Protein AF-A0A8D8JL12-F1 (afdb_monomer)

Foldseek 3Di:
DPPCPPPPCPVVVVVVVVVVVVVVVLVVVLLVVLVCCCVVPVCVVPPPPDDPVRSVVSSVVSSVVVVVVVVVCVVVCVVVVPNVVVVVVVCCVVVVVVVVVVVVD

Sequence (105 aa):
MDTFQGYPGAAGVFVAGIFSAALSSLSSALNALA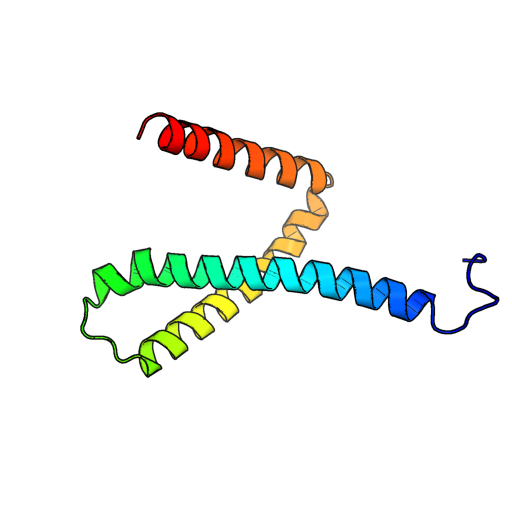AIAFEDFCKPYFGNTLSESQIGYILRGSVLLFGAVSVVFIYIVEHLGAVMQLTMTLSSTSGGPLFGLFVMG

pLDDT: mean 85.33, std 10.65, range [49.5, 96.31]

Radius of gyration: 19.5 Å; Cα contacts (8 Å, |Δi|>4): 24; chains: 1; bounding box: 41×30×57 Å

Organism: Culex pipiens (NCBI:txid7175)

Secondary structure (DSSP, 8-state):
--TTTT-TTHHHHHHHHHHHHHHHHHHHHHHHHHHHHIIIIIHHHHGGG--HHHHHHHHHHHHHHHHHHHHHHHHHHHHTS-HHHHHHHHHHHHHHHHHHHHHH-

InterPro domains:
  IPR001734 Sodium/solute symporter [PF00474] (8-104)
  IPR001734 Sodium/solute symporter [PS50283] (1-105)
  IPR038377 Sodium/glucose symporter superfamily [G3DSA:1.20.1730.10] (1-105)
  IPR051163 Sodium:Solute Symporter (SSF) [PTHR42985] (1-105)

Structure (mmCIF, N/CA/C/O backbone):
data_AF-A0A8D8JL12-F1
#
_entry.id   AF-A0A8D8JL12-F1
#
loop_
_atom_site.group_PDB
_atom_site.id
_atom_site.type_symbol
_atom_site.label_atom_id
_atom_site.label_alt_id
_atom_site.label_comp_id
_atom_site.label_asym_id
_atom_site.label_entity_id
_atom_site.label_seq_id
_atom_site.pdbx_PDB_ins_code
_atom_site.Cartn_x
_atom_site.Cartn_y
_atom_site.Cartn_z
_atom_site.occupancy
_atom_site.B_iso_or_equiv
_atom_site.auth_seq_id
_atom_site.auth_comp_id
_atom_site.auth_asym_id
_atom_site.auth_atom_id
_atom_site.pdbx_PDB_model_num
ATOM 1 N N . MET A 1 1 ? -20.706 -0.189 27.664 1.00 49.50 1 MET A N 1
ATOM 2 C CA . MET A 1 1 ? -19.573 -1.147 27.592 1.00 49.50 1 MET A CA 1
ATOM 3 C C . MET A 1 1 ? -19.931 -2.390 28.408 1.00 49.50 1 MET A C 1
ATOM 5 O O . MET A 1 1 ? -19.108 -2.932 29.132 1.00 49.50 1 MET A O 1
ATOM 9 N N . ASP A 1 2 ? -21.171 -2.863 28.260 1.00 56.81 2 ASP A N 1
ATOM 10 C CA . ASP A 1 2 ? -21.804 -3.774 29.225 1.00 56.81 2 ASP A CA 1
ATOM 11 C C . ASP A 1 2 ? -22.164 -5.127 28.593 1.00 56.81 2 ASP A C 1
ATOM 13 O O . ASP A 1 2 ? -22.536 -6.067 29.282 1.00 56.81 2 ASP A O 1
ATOM 17 N N . THR A 1 3 ? -21.981 -5.271 27.276 1.00 60.22 3 THR A N 1
ATOM 18 C CA . THR A 1 3 ? -22.346 -6.476 26.515 1.00 60.22 3 THR A CA 1
ATOM 19 C C . THR A 1 3 ? -21.367 -7.646 26.700 1.00 60.22 3 THR A C 1
ATOM 21 O O . THR A 1 3 ? -21.716 -8.782 26.403 1.00 60.22 3 THR A O 1
ATOM 24 N N . PHE A 1 4 ? -20.148 -7.396 27.197 1.00 58.47 4 PHE A N 1
ATOM 25 C CA . PHE A 1 4 ? -19.076 -8.401 27.321 1.00 58.47 4 PHE A CA 1
ATOM 26 C C . PHE A 1 4 ? -18.669 -8.731 28.765 1.00 58.47 4 PHE A C 1
ATOM 28 O O . PHE A 1 4 ? -17.680 -9.434 28.966 1.00 58.47 4 PHE A O 1
ATOM 35 N N . GLN A 1 5 ? -19.429 -8.290 29.776 1.00 59.97 5 GLN A N 1
ATOM 36 C CA . GLN A 1 5 ? -19.114 -8.565 31.189 1.00 59.97 5 GLN A CA 1
ATOM 37 C C . GLN A 1 5 ? -19.007 -10.070 31.526 1.00 59.97 5 GLN A C 1
ATOM 39 O O . GLN A 1 5 ? -18.362 -10.419 32.509 1.00 59.97 5 GLN A O 1
ATOM 44 N N . GLY A 1 6 ? -19.577 -10.962 30.701 1.00 65.94 6 GLY A N 1
ATOM 45 C CA . GLY A 1 6 ? -19.500 -12.420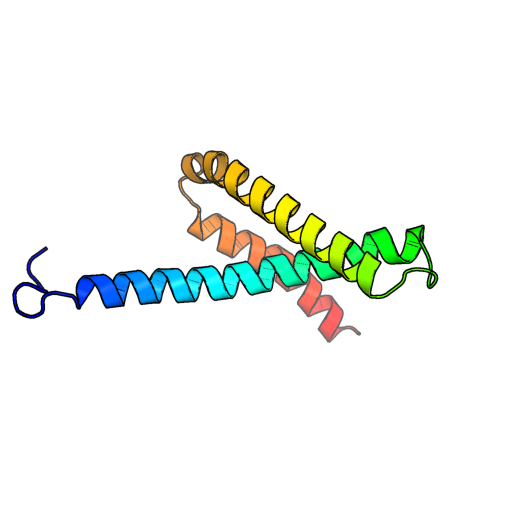 30.875 1.00 65.94 6 GLY A CA 1
ATOM 46 C C . GLY A 1 6 ? -18.332 -13.138 30.176 1.00 65.94 6 GLY A C 1
ATOM 47 O O . GLY A 1 6 ? -18.105 -14.307 30.468 1.00 65.94 6 GLY A O 1
ATOM 48 N N . TYR A 1 7 ? -17.589 -12.484 29.272 1.00 67.94 7 TYR A N 1
ATOM 49 C CA . TYR A 1 7 ? -16.521 -13.124 28.481 1.00 67.94 7 TYR A CA 1
ATOM 50 C C . TYR A 1 7 ? -15.270 -12.232 28.394 1.00 67.94 7 TYR A C 1
ATOM 52 O O . TYR A 1 7 ? -15.080 -11.517 27.398 1.00 67.94 7 TYR A O 1
ATOM 60 N N . PRO A 1 8 ? -14.391 -12.255 29.417 1.00 70.62 8 PRO A N 1
ATOM 61 C CA . PRO A 1 8 ? -13.125 -11.533 29.369 1.00 70.62 8 PRO A CA 1
ATOM 62 C C . PRO A 1 8 ? -12.290 -12.041 28.184 1.00 70.62 8 PRO A C 1
ATOM 64 O O . PRO A 1 8 ? -12.051 -13.236 28.043 1.00 70.62 8 PRO A O 1
ATOM 67 N N . GLY A 1 9 ? -11.885 -11.132 27.295 1.00 80.44 9 GLY A N 1
ATOM 68 C CA . GLY A 1 9 ? -11.103 -11.444 26.090 1.00 80.44 9 GLY A CA 1
ATOM 69 C C . GLY A 1 9 ? -11.888 -11.429 24.774 1.00 80.44 9 GLY A C 1
ATOM 70 O O . GLY A 1 9 ? -11.286 -11.197 23.727 1.00 80.44 9 GLY A O 1
ATOM 71 N N . ALA A 1 10 ? -13.220 -11.550 24.794 1.00 84.50 10 ALA A N 1
ATOM 72 C CA . ALA A 1 10 ? -14.030 -11.517 23.569 1.00 84.50 10 ALA A CA 1
ATOM 73 C C . ALA A 1 10 ? -13.947 -10.161 22.838 1.00 84.50 10 ALA A C 1
ATOM 75 O O . ALA A 1 10 ? -13.807 -10.114 21.617 1.00 84.50 10 ALA A O 1
ATOM 76 N N . ALA A 1 11 ? -13.922 -9.054 23.589 1.00 86.12 11 ALA A N 1
ATOM 77 C CA . ALA A 1 11 ? -13.678 -7.724 23.030 1.00 86.12 11 ALA A CA 1
ATOM 78 C C . ALA A 1 11 ? -12.278 -7.601 22.392 1.00 86.12 11 AL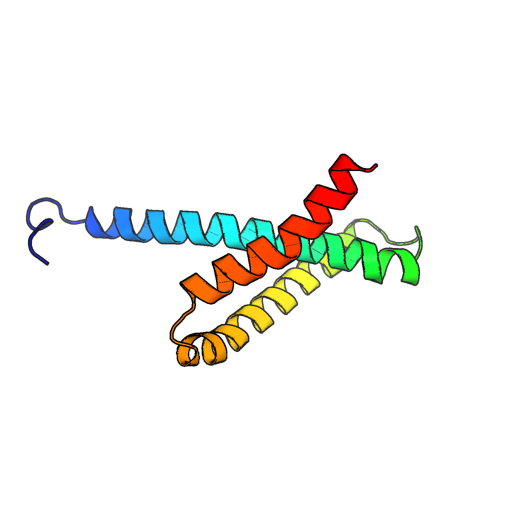A A C 1
ATOM 80 O O . ALA A 1 11 ? -12.124 -6.950 21.362 1.00 86.12 11 ALA A O 1
ATOM 81 N N . GLY A 1 12 ? -11.265 -8.265 22.964 1.00 89.50 12 GLY A N 1
ATOM 82 C CA . GLY A 1 12 ? -9.907 -8.289 22.414 1.00 89.50 12 GLY A CA 1
ATOM 83 C C . GLY A 1 12 ? -9.830 -9.042 21.086 1.00 89.50 12 GLY A C 1
ATOM 84 O O . GLY A 1 12 ? -9.250 -8.535 20.129 1.00 89.50 12 GLY A O 1
ATOM 85 N N . VAL A 1 13 ? -10.483 -10.207 20.995 1.00 91.38 13 VAL A N 1
ATOM 86 C CA . VAL A 1 13 ? -10.587 -10.986 19.747 1.00 91.38 13 VAL A CA 1
ATOM 87 C C . VAL A 1 13 ? -11.327 -10.199 18.665 1.00 91.38 13 VAL A C 1
ATOM 89 O O . VAL A 1 13 ? -10.899 -10.191 17.513 1.00 91.38 13 VAL A O 1
ATOM 92 N N . PHE A 1 14 ? -12.395 -9.484 19.028 1.00 90.38 14 PHE A N 1
ATOM 93 C CA . PHE A 1 14 ? -13.137 -8.637 18.093 1.00 90.38 14 PHE A CA 1
ATOM 94 C C . PHE A 1 14 ? -12.262 -7.523 17.499 1.00 90.38 14 PHE A C 1
ATOM 96 O O . PHE A 1 14 ? -12.193 -7.367 16.280 1.00 90.38 14 PHE A O 1
ATOM 103 N N . VAL A 1 15 ? -11.538 -6.791 18.350 1.00 93.12 15 VAL A N 1
ATOM 104 C CA . VAL A 1 15 ? -10.620 -5.729 17.915 1.00 93.12 15 VAL A CA 1
ATOM 105 C C . VAL A 1 15 ? -9.488 -6.300 17.055 1.00 93.12 15 VAL A C 1
ATOM 107 O O . VAL A 1 15 ? -9.203 -5.760 15.986 1.00 93.12 15 VAL A O 1
ATOM 110 N N . ALA A 1 16 ? -8.891 -7.425 17.459 1.00 94.94 16 ALA A N 1
ATOM 111 C CA . ALA A 1 16 ? -7.856 -8.104 16.681 1.00 94.94 16 ALA A CA 1
ATOM 112 C C . ALA A 1 16 ? -8.355 -8.530 15.288 1.00 94.94 16 ALA A C 1
ATOM 114 O O . ALA A 1 16 ? -7.630 -8.374 14.306 1.00 94.94 16 ALA A O 1
ATOM 115 N N . GLY A 1 17 ? -9.601 -9.006 15.185 1.00 95.25 17 GLY A N 1
ATOM 116 C CA . GLY A 1 17 ? -10.233 -9.357 13.913 1.00 95.25 17 GLY A CA 1
ATOM 117 C C . GLY A 1 17 ? -10.392 -8.159 12.974 1.00 95.25 17 GLY A C 1
ATOM 118 O O . GLY A 1 17 ? -10.026 -8.249 11.803 1.00 95.25 17 GLY A O 1
ATOM 119 N N . ILE A 1 18 ? -10.864 -7.017 13.488 1.00 95.50 18 ILE A N 1
ATOM 120 C CA . ILE A 1 18 ? -11.003 -5.781 12.696 1.00 95.50 18 ILE A CA 1
ATOM 121 C C . ILE A 1 18 ? -9.641 -5.307 12.187 1.00 95.50 18 ILE A C 1
ATOM 123 O O . ILE A 1 18 ? -9.490 -5.035 10.995 1.00 95.50 18 ILE A O 1
ATOM 127 N N . PHE A 1 19 ? -8.639 -5.239 13.066 1.00 95.25 19 PHE A N 1
ATOM 128 C CA . PHE A 1 19 ? -7.296 -4.824 12.666 1.00 95.25 19 PHE A CA 1
ATOM 129 C C . PHE A 1 19 ? -6.686 -5.783 11.648 1.00 95.25 19 PHE A C 1
ATOM 131 O O . PHE A 1 19 ? -6.106 -5.326 10.669 1.00 95.25 19 PHE A O 1
ATOM 138 N N . SER A 1 20 ? -6.850 -7.094 11.833 1.00 95.75 20 SER A N 1
ATOM 139 C CA . SER A 1 20 ? -6.361 -8.098 10.886 1.00 95.75 20 SER A CA 1
ATOM 140 C C . SER A 1 20 ? -6.994 -7.933 9.500 1.00 95.75 20 SER A C 1
ATOM 142 O O . SER A 1 20 ? -6.270 -7.895 8.503 1.00 95.75 20 SER A O 1
ATOM 144 N N . ALA A 1 21 ? -8.315 -7.742 9.422 1.00 95.12 21 ALA A N 1
ATOM 145 C CA . ALA A 1 21 ? -9.014 -7.507 8.158 1.00 95.12 21 ALA A CA 1
ATOM 146 C C . ALA A 1 21 ? -8.555 -6.208 7.465 1.00 95.12 21 ALA A C 1
ATOM 148 O O . ALA A 1 21 ? -8.297 -6.195 6.255 1.00 95.12 21 ALA A O 1
ATOM 149 N N . ALA A 1 22 ? -8.398 -5.126 8.234 1.00 94.00 22 ALA A N 1
ATOM 150 C CA . ALA A 1 22 ? -7.901 -3.849 7.727 1.00 94.00 22 ALA A CA 1
ATOM 151 C C . ALA A 1 22 ? -6.454 -3.963 7.212 1.00 94.00 22 ALA A C 1
ATOM 153 O O . ALA A 1 22 ? -6.157 -3.537 6.096 1.00 94.00 22 ALA A O 1
ATOM 154 N N . LEU A 1 23 ? -5.567 -4.599 7.985 1.00 94.44 23 LEU A N 1
ATOM 155 C CA . LEU A 1 23 ? -4.163 -4.828 7.627 1.00 94.44 23 LEU A CA 1
ATOM 156 C C . LEU A 1 23 ? -4.017 -5.730 6.398 1.00 94.44 23 LEU A C 1
ATOM 158 O O . LEU A 1 23 ? -3.152 -5.469 5.567 1.00 94.44 23 LEU A O 1
ATOM 162 N N . SER A 1 24 ? -4.867 -6.749 6.237 1.00 95.56 24 SER A N 1
ATOM 163 C CA . SER A 1 24 ? -4.859 -7.622 5.054 1.00 95.56 24 SER A CA 1
ATOM 164 C C . SER A 1 24 ? -5.161 -6.844 3.771 1.00 95.56 24 SER A C 1
ATOM 166 O O . SER A 1 24 ? -4.476 -6.998 2.754 1.00 95.56 24 SER A O 1
ATOM 168 N N . SER A 1 25 ? -6.170 -5.972 3.824 1.00 93.38 25 SER A N 1
ATOM 169 C CA . SER A 1 25 ? -6.544 -5.116 2.693 1.00 93.38 25 SER A CA 1
ATOM 170 C C . SER A 1 25 ? -5.448 -4.090 2.396 1.00 93.38 25 SER A C 1
ATOM 172 O O . SER A 1 25 ? -5.042 -3.929 1.246 1.00 93.38 25 SER A O 1
ATOM 174 N N . LEU A 1 26 ? -4.907 -3.455 3.442 1.00 93.44 26 LEU A N 1
ATOM 175 C CA . LEU A 1 26 ? -3.820 -2.483 3.327 1.00 93.44 26 LEU A CA 1
ATOM 176 C C . LEU A 1 26 ? -2.547 -3.111 2.744 1.00 93.44 26 LEU A C 1
ATOM 178 O O . LEU A 1 26 ? -1.926 -2.533 1.856 1.00 93.44 26 LEU A O 1
ATOM 182 N N . SER A 1 27 ? -2.176 -4.306 3.203 1.00 93.38 27 SER A N 1
ATOM 183 C CA . SER A 1 27 ? -1.009 -5.035 2.702 1.00 93.38 27 SER A CA 1
ATOM 184 C C . SER A 1 27 ? -1.149 -5.366 1.218 1.00 93.38 27 SER A C 1
ATOM 186 O O . SER A 1 27 ? -0.209 -5.143 0.456 1.00 93.38 27 SER A O 1
ATOM 188 N N . SER A 1 28 ? -2.332 -5.821 0.797 1.00 93.88 28 SER A N 1
ATOM 189 C CA . SER A 1 28 ? -2.613 -6.111 -0.612 1.00 93.88 28 SER A CA 1
ATOM 190 C C . SER A 1 28 ? -2.517 -4.848 -1.474 1.00 93.88 28 SER A C 1
ATOM 192 O O . SER A 1 28 ? -1.888 -4.877 -2.531 1.00 93.88 28 SER A O 1
ATOM 194 N N . ALA A 1 29 ? -3.065 -3.724 -0.998 1.00 92.44 29 ALA A N 1
ATOM 195 C CA . ALA A 1 29 ? -3.007 -2.442 -1.698 1.00 92.44 29 ALA A CA 1
ATOM 196 C C . ALA A 1 29 ? -1.569 -1.917 -1.838 1.00 92.44 29 ALA A C 1
ATOM 198 O O . ALA A 1 29 ? -1.158 -1.562 -2.940 1.00 92.44 29 ALA A O 1
ATOM 199 N N . LEU A 1 30 ? -0.781 -1.912 -0.757 1.00 93.69 30 LEU A N 1
ATOM 200 C CA . LEU A 1 30 ? 0.615 -1.458 -0.790 1.00 93.69 30 LEU A CA 1
ATOM 201 C C . LEU A 1 30 ? 1.490 -2.347 -1.679 1.00 93.69 30 LEU A C 1
ATOM 203 O O . LEU A 1 30 ? 2.345 -1.836 -2.400 1.00 93.69 30 LEU A O 1
ATOM 207 N N . ASN A 1 31 ? 1.269 -3.664 -1.657 1.00 92.50 31 ASN A N 1
ATOM 208 C CA . ASN A 1 31 ? 2.003 -4.590 -2.514 1.00 92.50 31 ASN A CA 1
ATOM 209 C C . ASN A 1 31 ? 1.664 -4.384 -3.999 1.00 92.50 31 ASN A C 1
ATOM 211 O O . ASN A 1 31 ? 2.569 -4.334 -4.828 1.00 92.50 31 ASN A O 1
ATOM 215 N N . ALA A 1 32 ? 0.383 -4.199 -4.332 1.00 92.88 32 ALA A N 1
ATOM 216 C CA . ALA A 1 32 ? -0.035 -3.865 -5.692 1.00 92.88 32 ALA A CA 1
ATOM 217 C C . ALA A 1 32 ? 0.564 -2.527 -6.150 1.00 92.88 32 A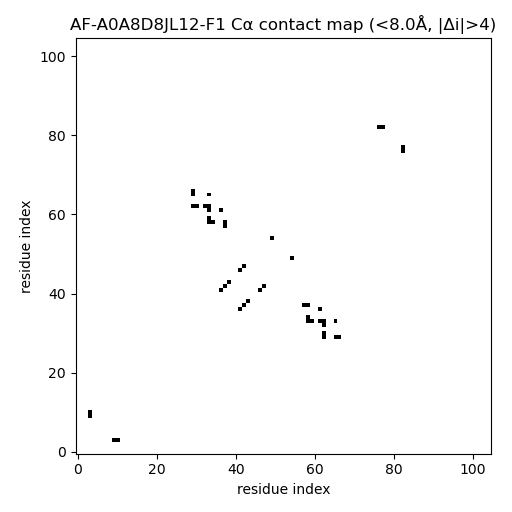LA A C 1
ATOM 219 O O . ALA A 1 32 ? 1.106 -2.445 -7.247 1.00 92.88 32 ALA A O 1
ATOM 220 N N . LEU A 1 33 ? 0.546 -1.502 -5.294 1.00 91.81 33 LEU A N 1
ATOM 221 C CA . LEU A 1 33 ? 1.113 -0.189 -5.608 1.00 91.81 33 LEU A CA 1
ATOM 222 C C . LEU A 1 33 ? 2.628 -0.257 -5.841 1.00 91.81 33 LEU A C 1
ATOM 224 O O . LEU A 1 33 ? 3.141 0.392 -6.746 1.00 91.81 33 LEU A O 1
ATOM 228 N N . ALA A 1 34 ? 3.344 -1.066 -5.058 1.00 91.06 34 ALA A N 1
ATOM 229 C CA . ALA A 1 34 ? 4.773 -1.287 -5.249 1.00 91.06 34 ALA A CA 1
ATOM 230 C C . ALA A 1 34 ? 5.080 -2.049 -6.546 1.00 91.06 34 ALA A C 1
ATOM 232 O O . ALA A 1 34 ? 6.048 -1.708 -7.223 1.00 91.06 34 ALA A O 1
ATOM 233 N N . ALA A 1 35 ? 4.254 -3.034 -6.912 1.00 90.19 35 ALA A N 1
ATOM 234 C CA . ALA A 1 35 ? 4.369 -3.745 -8.183 1.00 90.19 35 ALA A CA 1
ATOM 235 C C . ALA A 1 35 ? 4.109 -2.817 -9.379 1.00 90.19 35 ALA A C 1
ATOM 237 O O . ALA A 1 35 ? 4.926 -2.778 -10.293 1.00 90.19 35 ALA A O 1
ATOM 238 N N . ILE A 1 36 ? 3.041 -2.015 -9.327 1.00 90.19 36 ILE A N 1
ATOM 239 C CA . ILE A 1 36 ? 2.717 -1.016 -10.357 1.00 90.19 36 ILE A CA 1
ATOM 240 C C . ILE A 1 36 ? 3.844 0.012 -10.464 1.00 90.19 36 ILE A C 1
ATOM 242 O O . ILE A 1 36 ? 4.351 0.255 -11.549 1.00 90.19 36 ILE A O 1
ATOM 246 N N . ALA A 1 37 ? 4.320 0.561 -9.343 1.00 88.69 37 ALA A N 1
ATOM 247 C CA . ALA A 1 37 ? 5.429 1.510 -9.357 1.00 88.69 37 ALA A CA 1
ATOM 248 C C . ALA A 1 37 ? 6.709 0.898 -9.950 1.00 88.69 37 ALA A C 1
ATOM 250 O O . ALA A 1 37 ? 7.450 1.561 -10.673 1.00 88.69 37 ALA A O 1
ATOM 251 N N . PHE A 1 38 ? 6.980 -0.376 -9.668 1.00 85.88 38 PHE A N 1
ATOM 252 C CA . PHE A 1 38 ? 8.109 -1.075 -10.265 1.00 85.88 38 PHE A CA 1
ATOM 253 C C . PHE A 1 38 ? 7.929 -1.285 -11.776 1.00 85.88 38 PHE A C 1
ATOM 255 O O . PHE A 1 38 ? 8.863 -1.041 -12.541 1.00 85.88 38 PHE A O 1
ATOM 262 N N . GLU A 1 39 ? 6.747 -1.708 -12.216 1.00 85.00 39 GLU A N 1
ATOM 263 C CA . GLU A 1 39 ? 6.448 -1.969 -13.625 1.00 85.00 39 GLU A CA 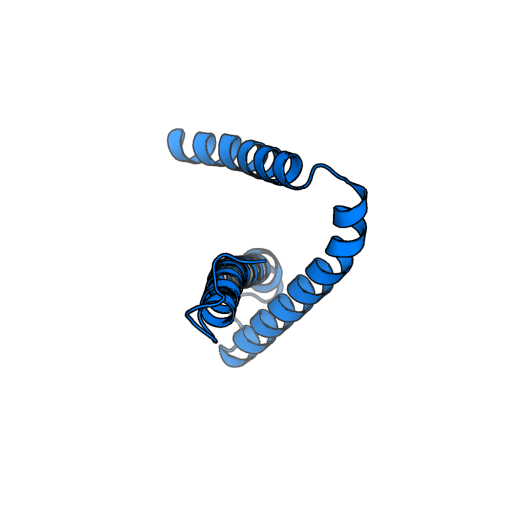1
ATOM 264 C C . GLU A 1 39 ? 6.407 -0.683 -14.464 1.00 85.00 39 GLU A C 1
ATOM 266 O O . GLU A 1 39 ? 6.975 -0.657 -15.554 1.00 85.00 39 GLU A O 1
ATOM 271 N N . ASP A 1 40 ? 5.847 0.398 -13.923 1.00 85.56 40 ASP A N 1
ATOM 272 C CA . ASP A 1 40 ? 5.675 1.673 -14.624 1.00 85.56 40 ASP A CA 1
ATOM 273 C C . ASP A 1 40 ? 6.915 2.575 -14.566 1.00 85.56 40 ASP A C 1
ATOM 275 O O . ASP A 1 40 ? 7.162 3.324 -15.507 1.00 85.56 40 ASP A O 1
ATOM 279 N N . PHE A 1 41 ? 7.711 2.534 -13.488 1.00 79.38 41 PHE A N 1
ATOM 280 C CA . PHE A 1 41 ? 8.882 3.413 -13.339 1.00 79.38 41 PHE A CA 1
ATOM 281 C C . PHE A 1 41 ? 10.211 2.673 -13.461 1.00 79.38 41 PHE A C 1
ATOM 283 O O . PHE A 1 41 ? 11.100 3.137 -14.173 1.00 79.38 41 PHE A O 1
ATOM 290 N N . CYS A 1 42 ? 10.392 1.531 -12.791 1.00 74.25 42 CYS A N 1
ATOM 291 C CA . CYS A 1 42 ? 11.685 0.838 -12.806 1.00 74.25 42 CYS A CA 1
ATOM 292 C C . CYS A 1 42 ? 11.922 0.058 -14.099 1.00 74.25 42 CYS A C 1
ATOM 294 O O . CYS A 1 42 ? 13.008 0.159 -14.668 1.00 74.25 42 CYS A O 1
ATOM 296 N N . LYS A 1 43 ? 10.930 -0.690 -14.586 1.00 73.88 43 LYS A N 1
ATOM 297 C CA . LYS A 1 43 ? 11.045 -1.501 -15.809 1.00 73.88 43 LYS A CA 1
ATOM 298 C C . LYS A 1 43 ? 11.415 -0.675 -17.056 1.00 73.88 43 LYS A C 1
ATOM 300 O O . LYS A 1 43 ? 12.334 -1.092 -17.763 1.00 73.88 43 LYS A O 1
ATOM 305 N N . PRO A 1 44 ? 10.810 0.502 -17.325 1.00 73.81 44 PRO A N 1
ATOM 306 C CA . PRO A 1 44 ? 11.226 1.328 -18.460 1.00 73.81 44 PRO A CA 1
ATOM 307 C C . PRO A 1 44 ? 12.583 2.018 -18.265 1.00 73.81 44 PRO A C 1
ATOM 309 O O . PRO A 1 44 ? 13.266 2.265 -19.255 1.00 73.81 44 PRO A O 1
ATOM 312 N N . TYR A 1 45 ? 13.006 2.310 -17.028 1.00 67.50 45 TYR A N 1
ATOM 313 C CA . TYR A 1 45 ? 14.261 3.036 -16.770 1.00 67.50 45 TYR A CA 1
ATOM 314 C C . TYR A 1 45 ? 15.496 2.125 -16.678 1.00 67.50 45 TYR A C 1
ATOM 316 O O . TYR A 1 45 ? 16.594 2.532 -17.047 1.00 67.50 45 TYR A O 1
ATOM 324 N N . PHE A 1 46 ? 15.331 0.891 -16.191 1.00 66.25 46 PHE A N 1
ATOM 325 C CA . PHE A 1 46 ? 16.419 -0.075 -15.993 1.00 66.25 46 PHE A CA 1
ATOM 326 C C . PHE A 1 46 ? 16.428 -1.231 -17.003 1.00 66.25 46 PHE A C 1
ATOM 328 O O . PHE A 1 46 ? 17.376 -2.014 -17.000 1.00 66.25 46 PHE A O 1
ATOM 335 N N . GLY A 1 47 ? 15.411 -1.370 -17.859 1.00 60.72 47 GLY A N 1
ATOM 336 C CA . GLY A 1 47 ? 15.301 -2.498 -18.789 1.00 60.72 47 GLY A CA 1
ATOM 337 C C . GLY A 1 47 ? 15.257 -3.873 -18.094 1.00 60.72 47 GLY A C 1
ATOM 338 O O . GLY A 1 47 ? 14.998 -3.984 -16.898 1.00 60.72 47 GLY A O 1
ATOM 339 N N . ASN A 1 48 ? 15.545 -4.946 -18.845 1.00 61.25 48 ASN A N 1
ATOM 340 C CA . ASN A 1 48 ? 15.580 -6.341 -18.354 1.00 61.25 48 ASN A CA 1
ATOM 341 C C . ASN A 1 48 ? 16.873 -6.712 -17.587 1.00 61.25 48 ASN A C 1
ATOM 343 O O . ASN A 1 48 ? 17.171 -7.890 -17.413 1.00 61.25 48 ASN A O 1
ATOM 347 N N . THR A 1 49 ? 17.677 -5.738 -17.151 1.00 60.91 49 THR A N 1
ATOM 348 C CA . THR A 1 49 ? 19.007 -5.989 -16.556 1.00 60.91 49 THR A CA 1
ATOM 349 C C . THR A 1 49 ? 19.030 -6.101 -15.028 1.00 60.91 49 THR A C 1
ATOM 351 O O . THR A 1 49 ? 20.105 -6.228 -14.444 1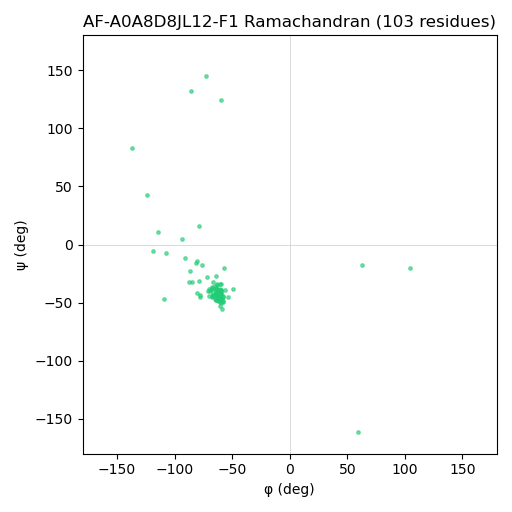.00 60.91 49 THR A O 1
ATOM 354 N N . LEU A 1 50 ? 17.877 -6.063 -14.355 1.00 66.75 50 LEU A N 1
ATOM 355 C CA . LEU A 1 50 ? 17.809 -6.147 -12.893 1.00 66.75 50 LEU A CA 1
ATOM 356 C C . LEU A 1 50 ? 17.800 -7.599 -12.398 1.00 66.75 50 LEU A C 1
ATOM 358 O O . LEU A 1 50 ? 17.011 -8.422 -12.853 1.00 66.75 50 LEU A O 1
ATOM 362 N N . SER A 1 51 ? 18.648 -7.894 -11.411 1.00 74.31 51 SER A N 1
ATOM 363 C CA . SER A 1 51 ? 18.643 -9.173 -10.690 1.00 74.31 51 SER A CA 1
ATOM 364 C C . SER A 1 51 ? 17.439 -9.267 -9.740 1.00 74.31 51 SER A C 1
ATOM 366 O O . SER A 1 51 ? 17.071 -8.266 -9.122 1.00 74.31 51 SER A O 1
ATOM 368 N N . GLU A 1 52 ? 16.862 -10.462 -9.555 1.00 75.75 52 GLU A N 1
ATOM 369 C CA . GLU A 1 52 ? 15.704 -10.709 -8.669 1.00 75.75 52 GLU A CA 1
ATOM 370 C C . GLU A 1 52 ? 15.880 -10.120 -7.259 1.00 75.75 52 GLU A C 1
ATOM 372 O O . GLU A 1 52 ? 14.951 -9.539 -6.695 1.00 75.75 52 GLU A O 1
ATOM 377 N N . SER A 1 53 ? 17.096 -10.182 -6.708 1.00 77.75 53 SER A N 1
ATOM 378 C CA . SER A 1 53 ? 17.408 -9.596 -5.402 1.00 77.75 53 SER A CA 1
ATOM 379 C C . SER A 1 53 ? 17.264 -8.072 -5.395 1.00 77.75 53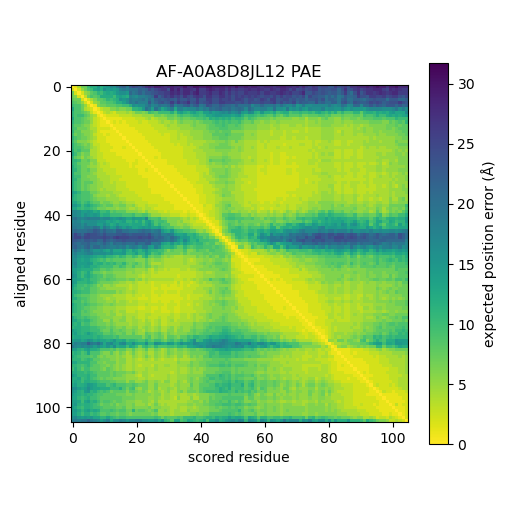 SER A C 1
ATOM 381 O O . SER A 1 53 ? 16.715 -7.511 -4.449 1.00 77.75 53 SER A O 1
ATOM 383 N N . GLN A 1 54 ? 17.715 -7.386 -6.451 1.00 78.44 54 GLN A N 1
ATOM 384 C CA . GLN A 1 54 ? 17.597 -5.926 -6.570 1.00 78.44 54 GLN A CA 1
ATOM 385 C C . GLN A 1 54 ? 16.140 -5.499 -6.740 1.00 78.44 54 GLN A C 1
ATOM 387 O O . GLN A 1 54 ? 15.715 -4.525 -6.120 1.00 78.44 54 GLN A O 1
ATOM 392 N N . ILE A 1 55 ? 15.365 -6.268 -7.508 1.00 81.88 55 ILE A N 1
ATOM 393 C CA . ILE A 1 55 ? 13.919 -6.072 -7.652 1.00 81.88 55 ILE A CA 1
ATOM 394 C C . ILE A 1 55 ? 13.245 -6.170 -6.282 1.00 81.88 55 ILE A C 1
ATOM 396 O O . ILE A 1 55 ? 12.487 -5.279 -5.908 1.00 81.88 55 ILE A O 1
ATOM 400 N N . GLY A 1 56 ? 13.586 -7.190 -5.489 1.00 82.44 56 GLY A N 1
ATOM 401 C CA . GLY A 1 56 ? 13.063 -7.358 -4.132 1.00 82.44 56 GLY A CA 1
ATOM 402 C C . GLY A 1 56 ? 13.379 -6.184 -3.198 1.00 82.44 56 GLY A C 1
ATOM 403 O O . GLY A 1 56 ? 12.515 -5.773 -2.419 1.00 82.44 56 GLY A O 1
ATOM 404 N N . TYR A 1 57 ? 14.583 -5.606 -3.280 1.00 84.56 57 TYR A N 1
ATOM 405 C CA . TYR A 1 57 ? 14.940 -4.413 -2.500 1.00 84.56 57 TYR A CA 1
ATOM 406 C C . TYR A 1 57 ? 14.152 -3.175 -2.927 1.00 84.56 57 TYR A C 1
ATOM 408 O O . TYR A 1 57 ? 13.666 -2.445 -2.063 1.00 84.56 57 TYR A O 1
ATOM 416 N N . ILE A 1 58 ? 13.982 -2.960 -4.234 1.00 83.69 58 ILE A N 1
ATOM 417 C CA . ILE A 1 58 ? 13.201 -1.838 -4.769 1.00 83.69 58 ILE A CA 1
ATOM 418 C C . ILE A 1 58 ? 11.735 -1.971 -4.351 1.00 83.69 58 ILE A C 1
ATOM 420 O O . ILE A 1 58 ? 11.168 -1.022 -3.815 1.00 83.69 58 ILE A O 1
ATOM 424 N N . LEU A 1 59 ? 11.140 -3.158 -4.511 1.00 86.69 59 LEU A N 1
ATOM 425 C CA . LEU A 1 59 ? 9.750 -3.417 -4.129 1.00 86.69 59 LEU A CA 1
ATOM 426 C C . LEU A 1 59 ? 9.519 -3.141 -2.639 1.00 86.69 59 LEU A C 1
ATOM 428 O O . LEU A 1 59 ? 8.605 -2.403 -2.275 1.00 86.69 59 LEU A O 1
ATOM 432 N N . ARG A 1 60 ? 10.382 -3.685 -1.768 1.00 87.56 60 ARG A N 1
ATOM 433 C CA . ARG A 1 60 ? 10.310 -3.455 -0.315 1.00 87.56 60 ARG A CA 1
ATOM 434 C C . ARG A 1 60 ? 10.500 -1.983 0.047 1.00 87.56 60 ARG A C 1
ATOM 436 O O . ARG A 1 60 ? 9.802 -1.488 0.931 1.00 87.56 60 ARG A O 1
ATOM 443 N N . GLY A 1 61 ? 11.409 -1.290 -0.639 1.00 89.31 61 GLY A N 1
ATOM 444 C CA . GLY A 1 61 ? 11.622 0.148 -0.484 1.00 89.31 61 GLY A CA 1
ATOM 445 C C . GLY A 1 61 ? 10.380 0.962 -0.851 1.00 89.31 61 GLY A C 1
ATOM 446 O O . GLY A 1 61 ? 9.964 1.820 -0.074 1.00 89.31 61 GLY A O 1
ATOM 447 N N . SER A 1 62 ? 9.735 0.644 -1.976 1.00 89.06 62 SER A N 1
ATOM 448 C CA . SER A 1 62 ? 8.495 1.300 -2.405 1.00 89.06 62 SER A CA 1
ATOM 449 C C . SER A 1 62 ? 7.347 1.063 -1.426 1.00 89.06 62 SER A C 1
ATOM 451 O O . SER A 1 62 ? 6.657 2.016 -1.071 1.00 89.06 62 SER A O 1
ATOM 453 N N . VAL A 1 63 ? 7.168 -0.164 -0.918 1.00 91.75 63 VAL A N 1
ATOM 454 C CA . VAL A 1 63 ? 6.149 -0.454 0.113 1.00 91.75 63 VAL A CA 1
ATOM 455 C C . VAL A 1 63 ? 6.364 0.406 1.362 1.00 91.75 63 VAL A C 1
ATOM 457 O O . VAL A 1 63 ? 5.404 0.978 1.879 1.00 91.75 63 VAL A O 1
ATOM 460 N N . LEU A 1 64 ? 7.609 0.536 1.835 1.00 92.44 64 LEU A N 1
ATOM 461 C CA . LEU A 1 64 ? 7.939 1.383 2.988 1.00 92.44 64 LEU A CA 1
ATOM 462 C C . LEU A 1 64 ? 7.637 2.862 2.726 1.00 92.44 64 LEU A C 1
ATOM 464 O O . LEU A 1 64 ? 7.041 3.519 3.579 1.00 92.44 64 LEU A O 1
ATOM 468 N N . LEU A 1 65 ? 8.007 3.374 1.551 1.00 92.12 65 LEU A N 1
ATOM 469 C CA . LEU A 1 65 ? 7.733 4.756 1.151 1.00 92.12 65 LEU A CA 1
ATOM 470 C C . LEU A 1 65 ? 6.232 5.046 1.102 1.00 92.12 65 LEU A C 1
ATOM 472 O O . LEU A 1 65 ? 5.766 5.982 1.750 1.00 92.12 65 LEU A O 1
ATOM 476 N N . PHE A 1 66 ? 5.459 4.227 0.388 1.00 92.38 66 PHE A N 1
ATOM 477 C CA . PHE A 1 66 ? 4.011 4.411 0.283 1.00 92.38 66 PHE A CA 1
ATOM 478 C C . PHE A 1 66 ? 3.299 4.219 1.624 1.00 92.38 66 PHE A C 1
ATOM 480 O O . PHE A 1 66 ? 2.358 4.955 1.927 1.00 92.38 66 PHE A O 1
ATOM 487 N N . GLY A 1 67 ? 3.769 3.293 2.464 1.00 92.94 67 GLY A N 1
ATOM 488 C CA . GLY A 1 67 ? 3.285 3.135 3.834 1.00 92.94 67 GLY A CA 1
ATOM 489 C C . GLY A 1 67 ? 3.521 4.391 4.678 1.00 92.94 67 GLY A C 1
ATOM 490 O O . GLY A 1 67 ? 2.592 4.881 5.316 1.00 92.94 67 GLY A O 1
ATOM 491 N N . ALA A 1 68 ? 4.725 4.968 4.630 1.00 93.88 68 ALA A N 1
ATOM 492 C CA . ALA A 1 68 ? 5.050 6.201 5.349 1.00 93.88 68 ALA A CA 1
ATOM 493 C C . ALA A 1 68 ? 4.209 7.394 4.864 1.00 93.88 68 ALA A C 1
ATOM 495 O O . ALA A 1 68 ? 3.644 8.122 5.680 1.00 93.88 68 ALA A O 1
ATOM 496 N N . VAL A 1 69 ? 4.058 7.557 3.546 1.00 93.19 69 VAL A N 1
ATOM 497 C CA . VAL A 1 69 ? 3.190 8.590 2.954 1.00 93.19 69 VAL A CA 1
ATOM 498 C C . VAL A 1 69 ? 1.739 8.408 3.401 1.00 93.19 69 VAL A C 1
ATOM 500 O O . VAL A 1 69 ? 1.081 9.388 3.745 1.00 93.19 69 VAL A O 1
ATOM 503 N N . SER A 1 70 ? 1.253 7.165 3.463 1.00 90.00 70 SER A N 1
ATOM 504 C CA . SER A 1 70 ? -0.105 6.863 3.928 1.00 90.00 70 SER A CA 1
ATOM 505 C C . SER A 1 70 ? -0.322 7.304 5.378 1.00 90.00 70 SER A C 1
ATOM 507 O O . SER A 1 70 ? -1.358 7.888 5.675 1.00 90.00 70 SER A O 1
ATOM 509 N N . VAL A 1 71 ? 0.662 7.105 6.266 1.00 92.25 71 VAL A N 1
ATOM 510 C CA . VAL A 1 71 ? 0.594 7.578 7.664 1.00 92.25 71 VAL A CA 1
ATOM 511 C C . VAL A 1 71 ? 0.535 9.104 7.735 1.00 92.25 71 VAL A C 1
ATOM 513 O O . VAL A 1 71 ? -0.259 9.647 8.498 1.00 92.25 71 VAL A O 1
ATOM 516 N N . VAL A 1 72 ? 1.314 9.810 6.910 1.00 92.81 72 VAL A N 1
ATOM 517 C CA . VAL A 1 72 ? 1.254 11.282 6.830 1.00 92.81 72 VAL A CA 1
ATOM 518 C C . VAL A 1 72 ? -0.117 11.754 6.333 1.00 92.81 72 VAL A C 1
ATOM 520 O O . VAL A 1 72 ? -0.658 12.733 6.842 1.00 92.81 72 VAL A O 1
ATOM 523 N N . PHE A 1 73 ? -0.720 11.037 5.383 1.00 88.69 73 PHE A N 1
ATOM 524 C CA . PHE A 1 73 ? -2.036 11.371 4.836 1.00 88.69 73 PHE A CA 1
ATOM 525 C C . PHE A 1 73 ? -3.169 11.290 5.867 1.00 88.69 73 PHE A C 1
ATOM 527 O O . PHE A 1 73 ? -4.151 12.021 5.736 1.00 88.69 73 PHE A O 1
ATOM 534 N N . ILE A 1 74 ? -3.035 10.461 6.911 1.00 89.56 74 ILE A N 1
ATOM 535 C CA . ILE A 1 74 ? -4.044 10.333 7.977 1.00 89.56 74 ILE A CA 1
ATOM 536 C C . ILE A 1 74 ? -4.331 11.692 8.630 1.00 89.56 74 ILE A C 1
ATOM 538 O O . ILE A 1 74 ? -5.497 12.011 8.848 1.00 89.56 74 ILE A O 1
ATOM 542 N N . TYR A 1 75 ? -3.305 12.527 8.839 1.00 88.38 75 TYR A N 1
ATOM 543 C CA . TYR A 1 75 ? -3.467 13.872 9.407 1.00 88.38 75 TYR A CA 1
ATOM 544 C C . TYR A 1 75 ? -4.375 14.773 8.563 1.00 88.38 75 TYR A C 1
ATOM 546 O O . TYR A 1 75 ? -5.112 15.597 9.091 1.00 88.38 75 TYR A O 1
ATOM 554 N N . ILE A 1 76 ? -4.346 14.616 7.239 1.00 87.19 76 ILE A N 1
ATOM 555 C CA . ILE A 1 76 ? -5.197 15.386 6.324 1.00 87.19 76 ILE A CA 1
ATOM 556 C C . ILE A 1 76 ? -6.618 14.814 6.333 1.00 87.19 76 ILE A C 1
ATOM 558 O O . ILE A 1 76 ? -7.599 15.557 6.383 1.00 87.19 76 ILE A O 1
ATOM 562 N N . VAL A 1 77 ? -6.727 13.484 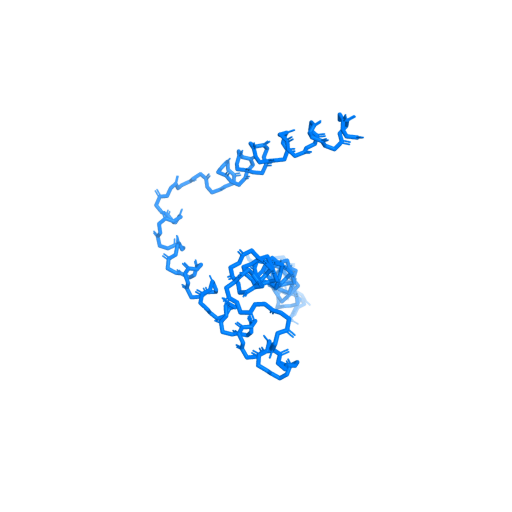6.296 1.00 84.69 77 VAL A N 1
ATOM 563 C CA . VAL A 1 77 ? -8.001 12.751 6.256 1.00 84.69 77 VAL A CA 1
ATOM 564 C C . VAL A 1 77 ? -8.834 12.985 7.517 1.00 84.69 77 VAL A C 1
ATOM 566 O O . VAL A 1 77 ? -10.058 13.084 7.416 1.00 84.69 77 VAL A O 1
ATOM 569 N N . GLU A 1 78 ? -8.199 13.157 8.676 1.00 83.12 78 GLU A N 1
ATOM 570 C CA . GLU A 1 78 ? -8.883 13.470 9.936 1.00 83.12 78 GLU A CA 1
ATOM 571 C C . GLU A 1 78 ? -9.665 14.796 9.871 1.00 83.12 78 GLU A C 1
ATOM 573 O O . GLU A 1 78 ? -10.767 14.896 10.410 1.00 83.12 78 GLU A O 1
ATOM 578 N N . HIS A 1 79 ? -9.167 15.793 9.132 1.00 83.38 79 HIS A N 1
ATOM 579 C CA . HIS A 1 79 ? -9.827 17.096 8.984 1.00 83.38 79 HIS A CA 1
ATOM 580 C C . HIS A 1 79 ? -10.965 17.119 7.957 1.00 83.38 79 HIS A C 1
ATOM 582 O O . HIS A 1 79 ? -11.750 18.067 7.930 1.00 83.38 79 HIS A O 1
ATOM 588 N N . LEU A 1 80 ? -11.075 16.098 7.106 1.00 80.94 80 LEU A N 1
ATOM 589 C CA . LEU A 1 80 ? -12.034 16.082 6.001 1.00 80.94 80 LEU A CA 1
ATOM 590 C C . LEU A 1 80 ? -13.450 15.666 6.432 1.00 80.94 80 LEU A C 1
ATOM 592 O O . LEU A 1 80 ? -14.386 15.901 5.672 1.00 80.94 80 LEU A O 1
ATOM 596 N N . GLY A 1 81 ? -13.630 15.059 7.616 1.00 77.00 81 GLY A N 1
ATOM 597 C CA . GLY A 1 81 ? -14.930 14.712 8.232 1.00 77.00 81 GLY A CA 1
ATOM 598 C C . GLY A 1 81 ? -15.816 13.711 7.463 1.00 77.00 81 GLY A C 1
ATOM 599 O O . GLY A 1 81 ? -16.710 13.100 8.041 1.00 77.00 81 GLY A O 1
ATOM 600 N N . ALA A 1 82 ? -15.546 13.497 6.175 1.00 83.38 82 ALA A N 1
ATOM 601 C CA . ALA A 1 82 ? -16.338 12.731 5.220 1.00 83.38 82 ALA A CA 1
ATOM 602 C C . ALA A 1 82 ? -15.506 11.610 4.566 1.00 83.38 82 ALA A C 1
ATOM 604 O O . ALA A 1 82 ? -15.580 11.377 3.360 1.00 83.38 82 ALA A O 1
ATOM 605 N N . VAL A 1 83 ? -14.701 10.899 5.365 1.00 86.25 83 VAL A N 1
ATOM 606 C CA . VAL A 1 83 ? -13.784 9.837 4.897 1.00 86.25 83 VAL A CA 1
ATOM 607 C C . VAL A 1 83 ? -14.514 8.774 4.075 1.00 86.25 83 VAL A C 1
ATOM 609 O O . VAL A 1 83 ? -14.076 8.416 2.986 1.00 86.25 83 VAL A O 1
ATOM 612 N N . MET A 1 84 ? -15.675 8.322 4.555 1.00 86.56 84 MET A N 1
ATOM 613 C CA . MET A 1 84 ? -16.469 7.305 3.864 1.00 86.56 84 MET A CA 1
ATOM 614 C C . MET A 1 84 ? -16.955 7.788 2.488 1.00 86.56 84 MET A C 1
ATOM 616 O O . MET A 1 84 ? -16.902 7.040 1.513 1.00 86.56 84 MET A O 1
ATOM 620 N N . GLN A 1 85 ? -17.378 9.053 2.389 1.00 88.81 85 GLN A N 1
ATOM 621 C CA . GLN A 1 85 ? -17.841 9.640 1.132 1.00 88.81 85 GLN A CA 1
ATOM 622 C C . GLN A 1 85 ? -16.689 9.837 0.140 1.00 88.81 85 GLN A C 1
ATOM 624 O O . GLN A 1 85 ? -16.854 9.576 -1.055 1.00 88.81 85 GLN A O 1
ATOM 629 N N . LEU A 1 86 ? -15.512 10.235 0.631 1.00 88.50 86 LEU A N 1
ATOM 630 C CA . LEU A 1 86 ? -14.297 10.333 -0.177 1.00 88.50 86 LEU A CA 1
ATOM 631 C C . LEU A 1 86 ? -13.929 8.980 -0.782 1.00 88.50 86 LEU A C 1
ATOM 633 O O . LEU A 1 86 ? -13.759 8.898 -1.997 1.00 88.50 86 LEU A O 1
ATOM 637 N N . THR A 1 87 ? -13.874 7.915 0.024 1.00 87.62 87 THR A N 1
ATOM 638 C CA . THR A 1 87 ? -13.550 6.568 -0.470 1.00 87.62 87 THR A CA 1
ATOM 639 C C . THR A 1 87 ? -14.533 6.115 -1.547 1.00 87.62 87 THR A C 1
ATOM 641 O O . THR A 1 87 ? -14.104 5.709 -2.624 1.00 87.62 87 THR A O 1
ATOM 644 N N . MET A 1 88 ? -15.842 6.253 -1.313 1.00 90.94 88 MET A N 1
ATOM 645 C CA . MET A 1 88 ? -16.861 5.870 -2.300 1.00 90.94 88 MET A CA 1
ATOM 646 C C . MET A 1 88 ? -16.714 6.639 -3.619 1.00 90.94 88 MET A C 1
ATOM 648 O O . MET A 1 88 ? -16.814 6.052 -4.700 1.00 90.94 88 MET A O 1
ATOM 652 N N . THR A 1 89 ? -16.438 7.942 -3.543 1.00 91.88 89 THR A N 1
ATOM 653 C CA . THR A 1 89 ? -16.297 8.800 -4.727 1.00 91.88 89 THR A CA 1
ATOM 654 C C . THR A 1 89 ? -15.028 8.465 -5.510 1.00 91.88 89 THR A C 1
ATOM 656 O O . THR A 1 89 ? -15.081 8.322 -6.731 1.00 91.88 89 THR A O 1
ATOM 659 N N . LEU A 1 90 ? -13.897 8.275 -4.824 1.00 90.19 90 LEU A N 1
ATOM 660 C CA . LEU A 1 90 ? -12.615 7.901 -5.433 1.00 90.19 90 LEU A CA 1
ATOM 661 C C . LEU A 1 90 ? -12.687 6.531 -6.118 1.00 90.19 90 LEU A C 1
ATOM 663 O O . LEU A 1 90 ? -12.252 6.392 -7.265 1.00 90.19 90 LEU A O 1
ATOM 667 N N . SER A 1 91 ? -13.284 5.535 -5.458 1.00 88.06 91 SER A N 1
ATOM 668 C CA . SER A 1 91 ? -13.461 4.197 -6.032 1.00 88.06 91 SER A CA 1
ATOM 669 C C . SER A 1 91 ? -14.373 4.215 -7.257 1.00 88.06 91 SER A C 1
ATOM 671 O O . SER A 1 91 ? -14.066 3.575 -8.258 1.00 88.06 91 SER A O 1
ATOM 673 N N . SER A 1 92 ? -15.460 4.990 -7.223 1.00 91.81 92 SER A N 1
ATOM 674 C CA . SER A 1 92 ? -1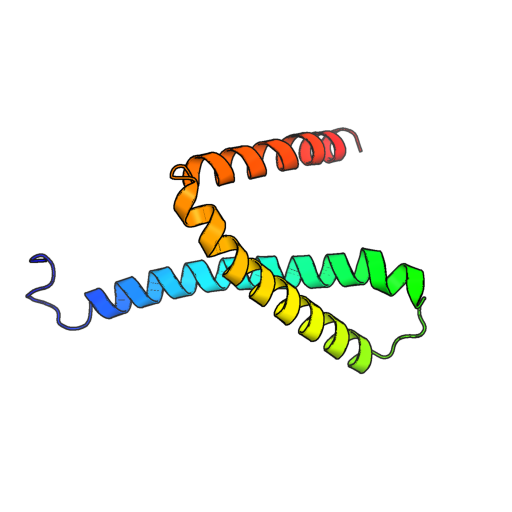6.396 5.075 -8.353 1.00 91.81 92 SER A CA 1
ATOM 675 C C . SER A 1 92 ? -15.792 5.825 -9.546 1.00 91.81 92 SER A C 1
ATOM 677 O O . SER A 1 92 ? -15.945 5.402 -10.691 1.00 91.81 92 SER A O 1
ATOM 679 N N . THR A 1 93 ? -15.059 6.911 -9.280 1.00 94.12 93 THR A N 1
ATOM 680 C CA . THR A 1 93 ? -14.447 7.761 -10.317 1.00 94.12 93 THR A CA 1
ATOM 681 C C . THR A 1 93 ? -13.334 7.041 -11.072 1.00 94.12 93 THR A C 1
ATOM 683 O O . THR A 1 93 ? -13.208 7.213 -12.278 1.00 94.12 93 THR A O 1
ATOM 686 N N . SER A 1 94 ? -12.536 6.223 -10.384 1.00 90.81 94 SER A N 1
ATOM 687 C CA . SER A 1 94 ? -11.485 5.413 -11.013 1.00 90.81 94 SER A CA 1
ATOM 688 C C . SER A 1 94 ? -12.040 4.136 -11.654 1.00 90.81 94 SER A C 1
ATOM 690 O O . SER A 1 94 ? -11.664 3.795 -12.775 1.00 90.81 94 SER A O 1
ATOM 692 N N . GLY A 1 95 ? -12.974 3.455 -10.983 1.00 90.69 95 GLY A N 1
ATOM 693 C CA . GLY A 1 95 ? -13.555 2.197 -11.453 1.00 90.69 95 GLY A CA 1
ATOM 694 C C . GLY A 1 95 ? -14.416 2.332 -12.710 1.00 90.69 95 GLY A C 1
ATOM 695 O O . GLY A 1 95 ? -14.367 1.452 -13.564 1.00 90.69 95 GLY A O 1
ATOM 696 N N . GLY A 1 96 ? -15.167 3.429 -12.865 1.00 93.12 96 GLY A N 1
ATOM 697 C CA . GLY A 1 96 ? -16.037 3.648 -14.029 1.00 93.12 96 GLY A CA 1
ATOM 698 C C . GLY A 1 96 ? -15.288 3.642 -15.373 1.00 93.12 96 GLY A C 1
ATOM 699 O O . GLY A 1 96 ? -15.620 2.835 -16.242 1.00 93.12 96 GLY A O 1
ATOM 700 N N . PRO A 1 97 ? -14.255 4.486 -15.554 1.00 94.56 97 PRO A N 1
ATOM 701 C CA . PRO A 1 97 ? -13.433 4.495 -16.763 1.00 94.56 97 PRO A CA 1
ATOM 702 C C . PRO A 1 97 ? -12.704 3.172 -17.018 1.00 94.56 97 PRO A C 1
ATOM 704 O O . PRO A 1 97 ? -12.682 2.707 -18.154 1.00 94.56 97 PRO A O 1
ATOM 707 N N . LEU A 1 98 ? -12.153 2.541 -15.972 1.00 93.56 98 LEU A N 1
ATOM 708 C CA . LEU A 1 98 ? -11.508 1.227 -16.081 1.00 93.56 98 LEU A CA 1
ATOM 709 C C . LEU A 1 98 ? -12.490 0.167 -16.591 1.00 93.56 98 LEU A C 1
ATOM 711 O O . LEU A 1 98 ? -12.172 -0.562 -17.525 1.00 93.56 98 LEU A O 1
ATOM 715 N N . PHE A 1 99 ? -13.702 0.118 -16.032 1.00 92.31 99 PHE A N 1
ATOM 716 C CA . PHE A 1 99 ? -14.754 -0.787 -16.493 1.00 92.31 99 PHE A CA 1
ATOM 717 C C . PHE A 1 99 ? -15.132 -0.523 -17.957 1.00 92.31 99 PHE A C 1
ATOM 719 O O . PHE A 1 99 ? -15.241 -1.463 -18.738 1.00 92.31 99 PHE A O 1
ATOM 726 N N . GLY A 1 100 ? -15.264 0.746 -18.356 1.00 94.88 100 GLY A N 1
ATOM 727 C CA . GLY A 1 100 ? -15.524 1.122 -19.749 1.00 94.88 100 GLY A CA 1
ATOM 728 C C . GLY A 1 100 ? -14.432 0.649 -20.714 1.00 94.88 100 GLY A C 1
ATOM 729 O O . GLY A 1 100 ? -14.750 0.091 -21.762 1.00 94.88 100 GLY A O 1
ATOM 730 N N . LEU A 1 101 ? -13.158 0.809 -20.341 1.00 95.50 101 LEU A N 1
ATOM 731 C CA . LEU A 1 101 ? -12.022 0.308 -21.121 1.00 95.50 101 LEU A CA 1
ATOM 732 C C . LEU A 1 101 ? -12.053 -1.219 -21.265 1.00 95.50 101 LEU A C 1
ATOM 734 O O . LEU A 1 101 ? -11.845 -1.718 -22.363 1.00 95.50 101 LEU A O 1
ATOM 738 N N . PHE A 1 102 ? -12.357 -1.951 -20.190 1.00 93.50 102 PHE A N 1
ATOM 739 C CA . PHE A 1 102 ? -12.463 -3.414 -20.224 1.00 93.50 102 PHE A CA 1
ATOM 740 C C . PHE A 1 102 ? -13.636 -3.933 -21.061 1.00 93.50 102 PHE A C 1
ATOM 742 O O . PHE A 1 102 ? -13.538 -5.019 -21.613 1.00 93.50 102 PHE A O 1
ATOM 749 N N . VAL A 1 103 ? -14.754 -3.203 -21.127 1.00 96.31 103 VAL A N 1
ATOM 750 C CA . VAL A 1 103 ? -15.917 -3.602 -21.939 1.00 96.31 103 VAL A CA 1
ATOM 751 C C . VAL A 1 103 ? -15.713 -3.287 -23.424 1.00 96.31 103 VAL A C 1
ATOM 753 O O . VAL A 1 103 ? -16.269 -3.982 -24.271 1.00 96.31 103 VAL A O 1
ATOM 756 N N . MET A 1 104 ? -14.965 -2.227 -23.750 1.00 92.88 104 MET A N 1
ATOM 757 C CA . MET A 1 104 ? -14.696 -1.834 -25.140 1.00 92.88 104 MET A CA 1
ATOM 758 C C . MET A 1 104 ? -13.490 -2.534 -25.778 1.00 92.88 104 MET A C 1
ATOM 760 O O . MET A 1 104 ? -13.410 -2.545 -27.007 1.00 92.88 104 MET A O 1
ATOM 764 N N . GLY A 1 105 ? -12.552 -3.042 -24.973 1.00 85.56 105 GLY A N 1
ATOM 765 C CA . GLY A 1 105 ? -11.411 -3.845 -25.431 1.00 85.56 105 GLY A CA 1
ATOM 766 C C . GLY A 1 105 ? -11.801 -5.288 -25.710 1.00 85.56 105 GLY A C 1
ATOM 767 O O . GLY A 1 105 ? -11.352 -5.806 -26.756 1.00 85.56 105 GLY A O 1
#

Mean predicted aligned error: 7.58 Å

Solvent-accessible surface area (backbone atoms only — not comparable to full-atom values): 6045 Å² total; per-residue (Å²): 140,70,92,53,82,89,42,90,58,56,69,56,53,53,52,51,50,53,51,51,55,51,49,54,52,50,50,52,51,40,53,50,51,19,49,48,49,40,57,71,53,45,41,76,74,56,51,93,76,70,52,73,69,56,50,52,52,51,38,55,50,41,33,52,51,55,51,53,51,51,60,59,45,47,69,58,51,66,75,62,82,44,60,71,59,50,52,55,51,54,52,50,65,57,46,52,60,52,50,51,52,66,72,75,105